Protein AF-A0A9W6KSU0-F1 (afdb_monomer_lite)

InterPro domains:
  IPR000182 GNAT domain [PF00583] (5-65)
  IPR000182 GNAT domain [PS51186] (1-79)
  IPR016181 Acyl-CoA N-acyltransferase [SSF55729] (6-69)

Radius of gyration: 13.82 Å; chains: 1; bounding box: 34×23×38 Å

Foldseek 3Di:
DDWDDPLEAEIEDPDQDDDPVCPPVCPSLVVLVVSVVVCVVSHHNDYDYDDDPVCCCPCCVRNPDDDDDDDDDDPVPDD

Organism: NCBI:txid53360

Structure (mmCIF, N/CA/C/O backbone):
data_AF-A0A9W6KSU0-F1
#
_entry.id   AF-A0A9W6KSU0-F1
#
loop_
_atom_site.group_PDB
_atom_site.id
_atom_site.type_symbol
_atom_site.label_atom_id
_atom_site.label_alt_id
_atom_site.label_comp_id
_atom_site.label_asym_id
_atom_site.label_entity_id
_atom_site.label_seq_id
_atom_site.pdbx_PDB_ins_code
_atom_site.Cartn_x
_atom_site.Cartn_y
_atom_site.Cartn_z
_atom_site.occupancy
_atom_site.B_iso_or_equiv
_atom_site.auth_seq_id
_atom_site.auth_comp_id
_atom_site.auth_asym_id
_atom_site.auth_atom_id
_atom_site.pdbx_PDB_model_num
ATOM 1 N N . MET A 1 1 ? -3.925 -8.343 -3.124 1.00 93.00 1 MET A N 1
ATOM 2 C CA . MET A 1 1 ? -3.763 -7.052 -2.439 1.00 93.00 1 MET A CA 1
ATOM 3 C C . MET A 1 1 ? -4.619 -7.091 -1.205 1.00 93.00 1 MET A C 1
ATOM 5 O O . MET A 1 1 ? -5.783 -7.466 -1.302 1.00 93.00 1 MET A O 1
ATOM 9 N N . ASN A 1 2 ? -4.015 -6.721 -0.092 1.00 96.44 2 ASN A N 1
ATOM 10 C CA . ASN A 1 2 ? -4.635 -6.599 1.210 1.00 96.44 2 ASN A CA 1
ATOM 11 C C . ASN A 1 2 ? -4.578 -5.122 1.615 1.00 96.44 2 ASN A C 1
ATOM 13 O O . ASN A 1 2 ? -3.627 -4.424 1.264 1.00 96.44 2 ASN A O 1
ATOM 17 N N . VAL A 1 3 ? -5.596 -4.647 2.329 1.00 97.12 3 VAL A N 1
ATOM 18 C CA . VAL A 1 3 ? -5.589 -3.313 2.935 1.00 97.12 3 VAL A CA 1
ATOM 19 C C . VAL A 1 3 ? -5.778 -3.500 4.430 1.00 97.12 3 VAL A C 1
ATOM 21 O O . VAL A 1 3 ? -6.860 -3.881 4.873 1.00 97.12 3 VAL A O 1
ATOM 24 N N . ALA A 1 4 ? -4.705 -3.303 5.191 1.00 97.19 4 ALA A N 1
ATOM 25 C CA . ALA A 1 4 ? -4.777 -3.285 6.647 1.00 97.19 4 ALA A CA 1
ATOM 26 C C . ALA A 1 4 ? -5.179 -1.882 7.108 1.00 97.19 4 ALA A C 1
ATOM 28 O O . ALA A 1 4 ? -4.861 -0.902 6.440 1.00 97.19 4 ALA A O 1
ATOM 29 N N . TRP A 1 5 ? -5.870 -1.778 8.236 1.00 96.44 5 TRP A N 1
ATOM 30 C CA . TRP A 1 5 ? -6.307 -0.499 8.789 1.00 96.44 5 TRP A CA 1
ATOM 31 C C . TRP A 1 5 ? -6.303 -0.552 10.312 1.00 96.44 5 TRP A C 1
ATOM 33 O O . TRP A 1 5 ? -6.452 -1.627 10.899 1.00 96.44 5 TRP A O 1
ATOM 43 N N . ASP A 1 6 ? -6.126 0.604 10.938 1.00 95.00 6 ASP A N 1
ATOM 44 C CA . ASP A 1 6 ? -6.092 0.756 12.395 1.00 95.00 6 ASP A CA 1
ATOM 45 C C . ASP A 1 6 ? -7.486 0.957 13.023 1.00 95.00 6 ASP A C 1
ATOM 47 O O . ASP A 1 6 ? -7.600 1.128 14.235 1.00 95.00 6 ASP A O 1
ATOM 51 N N . GLY A 1 7 ? -8.552 0.927 12.215 1.00 93.00 7 GLY A N 1
ATOM 52 C CA . GLY A 1 7 ? -9.909 1.268 12.654 1.00 93.00 7 GLY A CA 1
ATOM 53 C C . GLY A 1 7 ? -10.190 2.775 12.699 1.00 93.00 7 GLY A C 1
ATOM 54 O O . GLY A 1 7 ? -11.263 3.175 13.153 1.00 93.00 7 GLY A O 1
ATOM 55 N N . GLY A 1 8 ? -9.245 3.606 12.256 1.00 92.75 8 GLY A N 1
ATOM 56 C CA . GLY A 1 8 ? -9.288 5.059 12.348 1.00 92.75 8 GLY A CA 1
ATOM 57 C C . GLY A 1 8 ? -8.579 5.727 11.173 1.00 92.75 8 GLY A C 1
ATOM 58 O O . GLY A 1 8 ? -9.006 5.610 10.023 1.00 92.75 8 GLY A O 1
ATOM 59 N N . GLU A 1 9 ? -7.535 6.505 11.458 1.00 96.94 9 GLU A N 1
ATOM 60 C CA . GLU A 1 9 ? -6.960 7.426 10.477 1.00 96.94 9 GLU A CA 1
ATOM 61 C C . GLU A 1 9 ? -6.085 6.748 9.413 1.00 96.94 9 GLU A C 1
ATOM 63 O O . GLU A 1 9 ? -5.903 7.3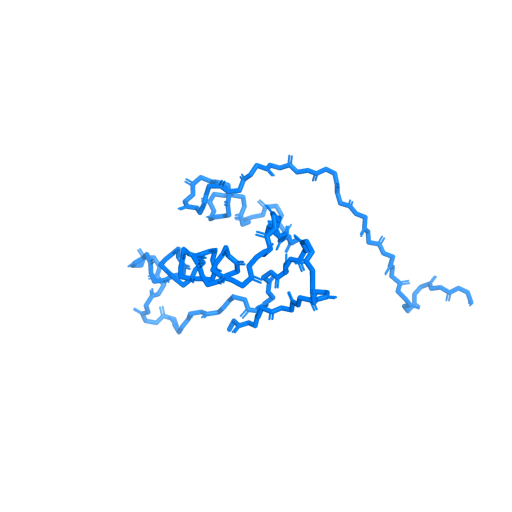41 8.344 1.00 96.94 9 GLU A O 1
ATOM 68 N N . HIS A 1 10 ? -5.558 5.544 9.657 1.00 97.81 10 HIS A N 1
ATOM 69 C CA . HIS A 1 10 ? -4.502 4.959 8.829 1.00 97.81 10 HIS A CA 1
ATOM 70 C C . HIS A 1 10 ? -4.902 3.629 8.181 1.00 97.81 10 HIS A C 1
ATOM 72 O O . HIS A 1 10 ? -5.332 2.681 8.839 1.00 97.81 10 HIS A O 1
ATOM 78 N N . ALA A 1 11 ? -4.647 3.532 6.876 1.00 98.31 11 ALA A N 1
ATOM 79 C CA . ALA A 1 11 ? -4.699 2.295 6.107 1.00 98.31 11 ALA A CA 1
ATOM 80 C C . ALA A 1 11 ? -3.352 2.011 5.421 1.00 98.31 11 ALA A C 1
ATOM 82 O O . ALA A 1 11 ? -2.590 2.933 5.136 1.00 98.31 11 ALA A O 1
ATOM 83 N N . PHE A 1 12 ? -3.070 0.743 5.116 1.00 98.00 12 PHE A N 1
ATOM 84 C CA . PHE A 1 12 ? -1.811 0.266 4.537 1.00 98.00 12 PHE A CA 1
ATOM 85 C C . PHE A 1 12 ? -2.088 -0.686 3.374 1.00 98.00 12 PHE A C 1
ATOM 87 O O . PHE A 1 12 ? -2.769 -1.699 3.553 1.00 98.00 12 PHE A O 1
ATOM 94 N N . VAL A 1 13 ? -1.544 -0.390 2.192 1.00 97.81 13 VAL A N 1
ATOM 95 C CA . VAL A 1 13 ? -1.582 -1.308 1.044 1.00 97.81 13 VAL A CA 1
ATOM 96 C C . VAL A 1 13 ? -0.495 -2.364 1.202 1.00 97.81 13 VAL A C 1
ATOM 98 O O . VAL A 1 13 ? 0.686 -2.039 1.281 1.00 97.81 13 VAL A O 1
ATOM 101 N N . LEU A 1 14 ? -0.897 -3.633 1.176 1.00 96.69 14 LEU A N 1
ATOM 102 C CA . LEU A 1 14 ? -0.014 -4.789 1.297 1.00 96.69 14 LEU A CA 1
ATOM 103 C C . LEU A 1 14 ? -0.244 -5.765 0.133 1.00 96.69 14 LEU A C 1
ATOM 105 O O . LEU A 1 14 ? -1.350 -5.891 -0.405 1.00 96.69 14 LEU A O 1
ATOM 109 N N . ASP A 1 15 ? 0.805 -6.484 -0.262 1.00 94.00 15 ASP A N 1
ATOM 110 C CA . ASP A 1 15 ? 0.741 -7.596 -1.222 1.00 94.00 15 ASP A CA 1
ATOM 111 C C . ASP A 1 15 ? 0.034 -7.257 -2.551 1.00 94.00 15 ASP A C 1
ATOM 113 O O . ASP A 1 15 ? -0.823 -8.003 -3.059 1.00 94.00 15 ASP A O 1
ATOM 117 N N . THR A 1 16 ? 0.346 -6.094 -3.130 1.00 94.94 16 THR A N 1
ATOM 118 C CA . THR A 1 16 ? -0.164 -5.716 -4.454 1.00 94.94 16 THR A CA 1
ATOM 119 C C . THR A 1 16 ? 0.406 -6.655 -5.510 1.00 94.94 16 THR A C 1
ATOM 121 O O . THR A 1 16 ? 1.585 -6.608 -5.848 1.00 94.94 16 THR A O 1
ATOM 124 N N . MET A 1 17 ? -0.454 -7.504 -6.071 1.00 94.94 17 MET A N 1
ATOM 125 C CA . MET A 1 17 ? -0.077 -8.483 -7.083 1.00 94.94 17 MET A CA 1
ATOM 126 C C . MET A 1 17 ? -1.069 -8.486 -8.237 1.00 94.94 17 MET A C 1
ATOM 128 O O . MET A 1 17 ? -2.278 -8.370 -8.050 1.00 94.94 17 MET A O 1
ATOM 132 N N . VAL A 1 18 ? -0.532 -8.664 -9.441 1.00 94.69 18 VAL A N 1
ATOM 133 C CA . VAL A 1 18 ? -1.293 -8.817 -10.681 1.00 94.69 18 VAL A CA 1
ATOM 134 C C . VAL A 1 18 ? -0.723 -10.010 -11.443 1.00 94.69 18 VAL A C 1
ATOM 136 O O . VAL A 1 18 ? 0.502 -10.149 -11.572 1.00 94.69 18 VAL A O 1
ATOM 139 N N . ALA A 1 19 ? -1.612 -10.860 -11.965 1.00 95.56 19 ALA A N 1
ATOM 140 C CA . ALA A 1 19 ? -1.236 -11.992 -12.806 1.00 95.56 19 ALA A CA 1
ATOM 141 C C . ALA A 1 19 ? -0.394 -11.527 -14.005 1.00 95.5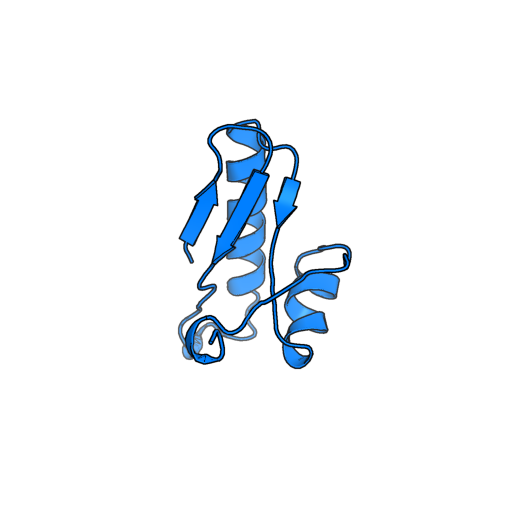6 19 ALA A C 1
ATOM 143 O O . ALA A 1 19 ? -0.636 -10.461 -14.572 1.00 95.56 19 ALA A O 1
ATOM 144 N N . ALA A 1 20 ? 0.600 -12.329 -14.399 1.00 95.25 20 ALA A N 1
ATOM 145 C CA . ALA A 1 20 ? 1.613 -11.928 -15.378 1.00 95.25 20 ALA A CA 1
ATOM 146 C C . ALA A 1 20 ? 1.017 -11.398 -16.695 1.00 95.25 20 ALA A C 1
ATOM 148 O O . ALA A 1 20 ? 1.479 -10.375 -17.198 1.00 95.25 20 ALA A O 1
ATOM 149 N N . ALA A 1 21 ? -0.053 -12.032 -17.184 1.00 95.94 21 ALA A N 1
ATOM 150 C CA . ALA A 1 21 ? -0.760 -11.650 -18.407 1.00 95.94 21 ALA A CA 1
ATOM 151 C C . ALA A 1 21 ? -1.392 -10.242 -18.366 1.00 95.94 21 ALA A C 1
ATOM 153 O O . ALA A 1 21 ? -1.637 -9.654 -19.412 1.00 95.94 21 ALA A O 1
ATOM 154 N N . TYR A 1 22 ? -1.631 -9.685 -17.175 1.00 92.44 22 TYR A N 1
ATOM 155 C CA . TYR A 1 22 ? -2.269 -8.376 -16.982 1.00 92.44 22 TYR A CA 1
ATOM 156 C C . TYR A 1 22 ? -1.286 -7.289 -16.520 1.00 92.44 22 TYR A C 1
ATOM 158 O O . TYR A 1 22 ? -1.679 -6.149 -16.241 1.00 92.44 22 TYR A O 1
ATOM 166 N N . ARG A 1 23 ? 0.008 -7.615 -16.419 1.00 92.06 23 ARG A N 1
ATOM 167 C CA . ARG A 1 23 ? 1.050 -6.637 -16.081 1.00 92.06 23 ARG A CA 1
ATOM 168 C C . ARG A 1 23 ? 1.203 -5.618 -17.208 1.00 92.06 23 ARG A C 1
ATOM 170 O O . ARG A 1 23 ? 0.939 -5.913 -18.366 1.00 92.06 23 ARG A O 1
ATOM 177 N N . ARG A 1 24 ? 1.635 -4.402 -16.859 1.00 89.12 24 ARG A N 1
ATOM 178 C CA . ARG A 1 24 ? 1.795 -3.257 -17.784 1.00 89.12 24 ARG A CA 1
ATOM 179 C C . ARG A 1 24 ? 0.505 -2.775 -18.481 1.00 89.12 24 ARG A C 1
ATOM 181 O O . ARG A 1 24 ? 0.559 -1.782 -19.188 1.00 89.12 24 ARG A O 1
ATOM 188 N N . GLY A 1 25 ? -0.658 -3.380 -18.206 1.00 92.25 25 GLY A N 1
ATOM 189 C CA . GLY A 1 25 ? -1.986 -2.927 -18.664 1.00 92.25 25 GLY A CA 1
ATOM 190 C C . GLY A 1 25 ? -2.740 -2.023 -17.671 1.00 92.25 25 GLY A C 1
ATOM 191 O O . GLY A 1 25 ? -3.969 -1.925 -17.708 1.00 92.25 25 GLY A O 1
ATOM 192 N N . GLY A 1 26 ? -2.031 -1.433 -16.703 1.00 95.06 26 GLY A N 1
ATOM 193 C CA . GLY A 1 26 ? -2.604 -0.527 -15.696 1.00 95.06 26 GLY A CA 1
ATOM 194 C C . GLY A 1 26 ? -3.469 -1.189 -14.614 1.00 95.06 26 GLY A C 1
ATOM 195 O O . GLY A 1 26 ? -3.991 -0.490 -13.752 1.00 95.06 26 GLY A O 1
ATOM 196 N N . ALA A 1 27 ? -3.616 -2.519 -14.612 1.00 96.31 27 ALA A N 1
ATOM 197 C CA . ALA A 1 27 ? -4.445 -3.223 -13.629 1.00 96.31 27 ALA A CA 1
ATOM 198 C C . ALA A 1 27 ? -4.004 -2.961 -12.177 1.00 96.31 27 ALA A C 1
ATOM 200 O O . ALA A 1 27 ? -4.851 -2.737 -11.321 1.00 96.31 27 ALA A O 1
ATOM 201 N N . GLY A 1 28 ? -2.692 -2.912 -11.915 1.00 97.00 28 GLY A N 1
ATOM 202 C CA . GLY A 1 28 ? -2.158 -2.616 -10.581 1.00 97.00 28 GLY A CA 1
ATOM 203 C C . GLY A 1 28 ? -2.535 -1.219 -10.085 1.00 97.00 28 GLY A C 1
ATOM 204 O O . GLY A 1 28 ? -3.008 -1.083 -8.966 1.00 97.00 28 GLY A O 1
ATOM 205 N N . ALA A 1 29 ? -2.410 -0.198 -10.937 1.00 97.56 29 ALA A N 1
ATOM 206 C CA . ALA A 1 29 ? -2.770 1.171 -10.569 1.00 97.56 29 ALA A CA 1
ATOM 207 C C . ALA A 1 29 ? -4.280 1.306 -10.311 1.00 97.56 29 ALA A C 1
ATOM 209 O O . ALA A 1 29 ? -4.691 1.966 -9.364 1.00 97.56 29 ALA A O 1
ATOM 210 N N . ARG A 1 30 ? -5.119 0.605 -11.092 1.00 97.50 30 ARG A N 1
ATOM 211 C CA . ARG A 1 30 ? -6.571 0.558 -10.845 1.00 97.50 30 ARG A CA 1
ATOM 212 C C . ARG A 1 30 ? -6.926 -0.126 -9.525 1.00 97.50 30 ARG A C 1
ATOM 214 O O . ARG A 1 30 ? -7.841 0.330 -8.850 1.00 97.50 30 ARG A O 1
ATOM 221 N N . LEU A 1 31 ? -6.212 -1.191 -9.150 1.00 97.38 31 LEU A N 1
ATOM 222 C CA . LEU A 1 31 ? -6.389 -1.829 -7.841 1.00 97.38 31 LEU A CA 1
ATOM 223 C C . LEU A 1 31 ? -6.071 -0.847 -6.711 1.00 97.38 31 LEU A C 1
ATOM 225 O O . LEU A 1 31 ? -6.882 -0.679 -5.807 1.00 97.38 31 LEU A O 1
ATOM 229 N N . VAL A 1 32 ? -4.934 -0.158 -6.795 1.00 98.38 32 VAL A N 1
ATOM 230 C CA . VAL A 1 32 ? -4.513 0.825 -5.788 1.00 98.38 32 VAL A CA 1
ATOM 231 C C . VAL A 1 32 ? -5.496 1.997 -5.689 1.00 98.38 32 VAL A C 1
ATOM 233 O O . VAL A 1 32 ? -5.868 2.384 -4.585 1.00 98.38 32 VAL A O 1
ATOM 236 N N . ALA A 1 33 ? -5.991 2.509 -6.819 1.00 98.44 33 ALA A N 1
ATOM 237 C CA . ALA A 1 33 ? -7.011 3.556 -6.833 1.00 98.44 33 ALA A CA 1
ATOM 238 C C . ALA A 1 33 ? -8.314 3.108 -6.146 1.00 98.44 33 ALA A C 1
ATOM 240 O O . ALA A 1 33 ? -8.902 3.869 -5.379 1.00 98.44 33 ALA A O 1
ATOM 241 N N . LEU A 1 34 ? -8.741 1.860 -6.371 1.00 98.31 34 LEU A N 1
ATOM 242 C CA . LEU A 1 34 ? -9.903 1.299 -5.683 1.00 98.31 34 LEU A CA 1
ATOM 243 C C . LEU A 1 34 ? -9.662 1.186 -4.171 1.00 98.31 34 LEU A C 1
ATOM 245 O O . LEU A 1 34 ? -10.547 1.536 -3.396 1.00 98.31 34 LEU A O 1
ATOM 249 N N . ALA A 1 35 ? -8.476 0.745 -3.741 1.00 98.19 35 ALA A N 1
ATOM 250 C CA . ALA A 1 35 ? -8.127 0.702 -2.319 1.00 98.19 35 ALA A CA 1
ATOM 251 C C . ALA A 1 35 ? -8.140 2.092 -1.672 1.00 98.19 35 ALA A C 1
ATOM 253 O O . ALA A 1 35 ? -8.688 2.239 -0.583 1.00 98.19 35 ALA A O 1
ATOM 254 N N . ALA A 1 36 ? -7.592 3.104 -2.348 1.00 98.38 36 ALA A N 1
ATOM 255 C CA . ALA A 1 36 ? -7.613 4.483 -1.867 1.00 98.38 36 ALA A CA 1
ATOM 256 C C . ALA A 1 36 ? -9.037 5.012 -1.699 1.00 98.38 36 ALA A C 1
ATOM 258 O O . ALA A 1 36 ? -9.356 5.600 -0.667 1.00 98.38 36 ALA A O 1
ATOM 259 N N . GLU A 1 37 ? -9.913 4.747 -2.669 1.00 98.31 37 GLU A N 1
ATOM 260 C CA . GLU A 1 37 ? -11.312 5.149 -2.567 1.00 98.31 37 GLU A CA 1
ATOM 261 C C . GLU A 1 37 ? -12.020 4.442 -1.406 1.00 98.31 37 GLU A C 1
ATOM 263 O O . GLU A 1 37 ? -12.691 5.095 -0.610 1.00 98.31 37 GLU A O 1
ATOM 268 N N . GLN A 1 38 ? -11.828 3.130 -1.243 1.00 97.50 38 GLN A N 1
ATOM 269 C CA . GLN A 1 38 ? -12.457 2.401 -0.140 1.00 97.50 38 GLN A CA 1
ATOM 270 C C . GLN A 1 38 ? -11.943 2.870 1.229 1.00 97.50 38 GLN A C 1
ATOM 272 O O . GLN A 1 38 ? -12.759 3.166 2.101 1.00 97.50 38 GLN A O 1
ATOM 277 N N . ALA A 1 39 ? -10.628 3.038 1.402 1.00 97.88 39 ALA A N 1
ATOM 278 C CA . ALA A 1 39 ? -10.046 3.560 2.642 1.00 97.88 39 ALA A CA 1
ATOM 279 C C . ALA A 1 39 ? -10.583 4.963 2.983 1.00 97.88 39 ALA A C 1
ATOM 281 O O . ALA A 1 39 ? -10.904 5.265 4.133 1.00 97.88 39 ALA A O 1
ATOM 282 N N . ARG A 1 40 ? -10.764 5.815 1.968 1.00 97.31 40 ARG A N 1
ATOM 283 C CA . ARG A 1 40 ? -11.384 7.132 2.140 1.00 97.31 40 ARG A CA 1
ATOM 284 C C . ARG A 1 40 ? -12.838 7.016 2.606 1.00 97.31 40 ARG A C 1
ATOM 286 O O . ARG A 1 40 ? -13.250 7.753 3.499 1.00 97.31 40 ARG A O 1
ATOM 293 N N . THR A 1 41 ? -13.622 6.093 2.040 1.00 96.62 41 THR A N 1
ATOM 294 C CA . THR A 1 41 ? -15.027 5.884 2.449 1.00 96.62 41 THR A CA 1
ATOM 295 C C . THR A 1 41 ? -15.180 5.305 3.855 1.00 96.62 41 THR A C 1
ATOM 297 O O . THR A 1 41 ? -16.200 5.548 4.494 1.00 96.62 41 THR A O 1
ATOM 300 N N . THR A 1 42 ? -14.168 4.601 4.370 1.00 93.75 42 THR A N 1
ATOM 301 C CA . THR A 1 42 ? -14.145 4.092 5.752 1.00 93.75 42 THR A CA 1
ATOM 302 C C . THR A 1 42 ? -13.666 5.128 6.771 1.00 93.75 42 THR A C 1
ATOM 304 O O . THR A 1 42 ? -13.598 4.822 7.957 1.00 93.75 42 THR A O 1
ATOM 307 N N . GLY A 1 4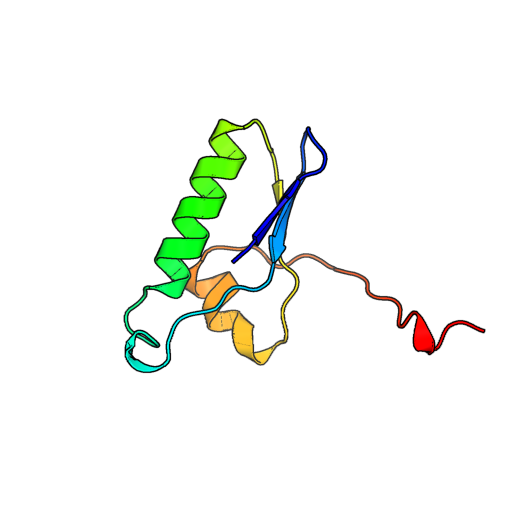3 ? -13.358 6.356 6.336 1.00 95.62 43 GLY A N 1
ATOM 308 C CA . GLY A 1 43 ? -12.937 7.454 7.208 1.00 95.62 43 GLY A CA 1
ATOM 309 C C . GLY A 1 43 ? -11.428 7.543 7.440 1.00 95.62 43 GLY A C 1
ATOM 310 O O . GLY A 1 43 ? -10.995 8.409 8.201 1.00 95.62 43 GLY A O 1
ATOM 311 N N . CYS A 1 44 ? -10.621 6.714 6.768 1.00 98.19 44 CYS A N 1
ATOM 312 C CA . CYS A 1 44 ? -9.171 6.835 6.856 1.00 98.19 44 CYS A CA 1
ATOM 313 C C . CYS A 1 44 ? -8.718 8.147 6.210 1.00 98.19 44 CYS A C 1
ATOM 315 O O . CYS A 1 44 ? -9.176 8.538 5.131 1.00 98.19 44 CYS A O 1
ATOM 317 N N . ARG A 1 45 ? -7.782 8.820 6.875 1.00 97.69 45 ARG A N 1
ATOM 318 C CA . ARG A 1 45 ? -7.163 10.058 6.403 1.00 97.69 45 ARG A CA 1
ATOM 319 C C . ARG A 1 45 ? -5.924 9.779 5.560 1.00 97.69 45 ARG A C 1
ATOM 321 O O . ARG A 1 45 ? -5.635 10.539 4.639 1.00 97.69 45 ARG A O 1
ATOM 328 N N . TRP A 1 46 ? -5.209 8.701 5.865 1.00 97.94 46 TRP A N 1
ATOM 329 C CA . TRP A 1 46 ? -3.936 8.375 5.241 1.00 97.94 46 TRP A CA 1
ATOM 330 C C . TRP A 1 46 ? -3.932 6.947 4.708 1.00 97.94 46 TRP A C 1
ATOM 332 O O . TRP A 1 46 ? -4.299 6.009 5.414 1.00 97.94 46 TRP A O 1
ATOM 342 N N . LEU A 1 47 ? -3.457 6.788 3.474 1.00 98.19 47 LEU A N 1
ATOM 343 C CA . LEU A 1 47 ? -3.114 5.495 2.900 1.00 98.19 47 LEU A CA 1
ATOM 344 C C . LEU A 1 47 ? -1.595 5.418 2.763 1.00 98.19 47 LEU A C 1
ATOM 346 O O . LEU A 1 47 ? -0.987 6.254 2.098 1.00 98.19 47 LEU A O 1
ATOM 350 N N . HIS A 1 48 ? -1.003 4.411 3.387 1.00 97.94 48 HIS A N 1
ATOM 351 C CA . HIS A 1 48 ? 0.433 4.170 3.426 1.00 97.94 48 HIS A CA 1
ATOM 352 C C . HIS A 1 48 ? 0.810 3.007 2.515 1.00 97.94 48 HIS A C 1
ATOM 354 O O . HIS A 1 48 ? 0.025 2.078 2.293 1.00 97.94 48 HIS A O 1
ATOM 360 N N . VAL A 1 49 ? 2.035 3.051 2.001 1.00 97.50 49 VAL A N 1
ATOM 361 C CA . VAL A 1 49 ? 2.659 1.941 1.284 1.00 97.50 49 VAL A CA 1
ATOM 362 C C . VAL A 1 49 ? 4.169 2.004 1.472 1.00 97.50 49 VAL A C 1
ATOM 364 O O . VAL A 1 49 ? 4.770 3.057 1.276 1.00 97.50 49 VAL A O 1
ATOM 367 N N . ASP A 1 50 ? 4.770 0.861 1.788 1.00 94.62 50 ASP A N 1
ATOM 368 C CA . ASP A 1 50 ? 6.218 0.668 1.756 1.00 94.62 50 ASP A CA 1
ATOM 369 C C . ASP A 1 50 ? 6.582 -0.154 0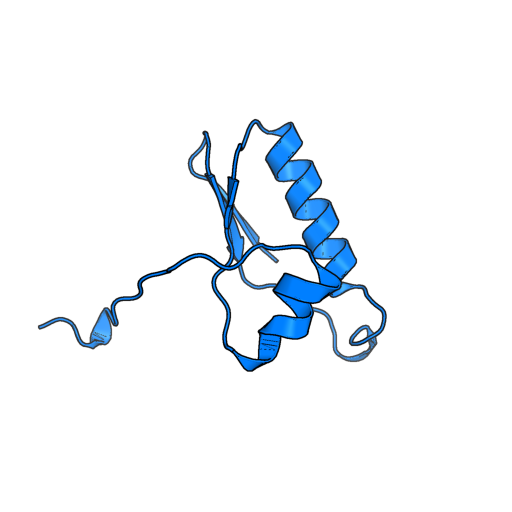.519 1.00 94.62 50 ASP A C 1
ATOM 371 O O . ASP A 1 50 ? 5.915 -1.138 0.180 1.00 94.62 50 ASP A O 1
ATOM 375 N N . PHE A 1 51 ? 7.626 0.259 -0.198 1.00 94.81 51 PHE A N 1
ATOM 376 C CA . PHE A 1 51 ? 8.024 -0.383 -1.447 1.00 94.81 51 PHE A CA 1
ATOM 377 C C . PHE A 1 51 ? 9.520 -0.243 -1.729 1.00 94.81 51 PHE A C 1
ATOM 379 O O . PHE A 1 51 ? 10.187 0.685 -1.279 1.00 94.81 51 PHE A O 1
ATOM 386 N N . GLU A 1 52 ? 10.050 -1.167 -2.529 1.00 93.75 52 GLU A N 1
ATOM 387 C CA . GLU A 1 52 ? 11.442 -1.126 -2.974 1.00 93.75 52 GLU A CA 1
ATOM 388 C C . GLU A 1 52 ? 11.678 -0.054 -4.055 1.00 93.75 52 GLU A C 1
ATOM 390 O O . GLU A 1 52 ? 10.790 0.186 -4.880 1.00 93.75 52 GLU A O 1
ATOM 395 N N . PRO A 1 53 ? 12.896 0.516 -4.170 1.00 94.38 53 PRO A N 1
ATOM 396 C CA . PRO A 1 53 ? 13.186 1.626 -5.088 1.00 94.38 53 PRO A CA 1
ATOM 397 C C . PRO A 1 53 ? 12.762 1.404 -6.549 1.00 94.38 53 PRO A C 1
ATOM 399 O O . PRO A 1 53 ? 12.367 2.348 -7.238 1.00 94.38 53 PRO A O 1
ATOM 402 N N . HIS A 1 54 ? 12.787 0.159 -7.032 1.00 95.75 54 HIS A N 1
ATOM 403 C CA . HIS A 1 54 ? 12.418 -0.180 -8.408 1.00 95.75 54 HIS A CA 1
ATOM 404 C C . HIS A 1 54 ? 10.913 -0.004 -8.707 1.00 95.75 54 HIS A C 1
ATOM 406 O O . HIS A 1 54 ? 10.521 0.049 -9.875 1.00 95.75 54 HIS A O 1
ATOM 412 N N . LEU A 1 55 ? 10.071 0.127 -7.675 1.00 96.12 55 LEU A N 1
ATOM 413 C CA . LEU A 1 55 ? 8.626 0.354 -7.778 1.00 96.12 55 LEU A CA 1
ATOM 414 C C . LEU A 1 55 ? 8.234 1.835 -7.703 1.00 96.12 55 LEU A C 1
ATOM 416 O O . LEU A 1 55 ? 7.047 2.144 -7.791 1.00 96.12 55 LEU A O 1
ATOM 420 N N . THR A 1 56 ? 9.198 2.758 -7.620 1.00 96.75 56 THR A N 1
ATOM 421 C CA . THR A 1 56 ? 8.938 4.210 -7.563 1.00 96.75 56 THR A CA 1
ATOM 422 C C . THR A 1 56 ? 8.011 4.681 -8.684 1.00 96.75 56 THR A C 1
ATOM 424 O O . THR A 1 56 ? 6.988 5.298 -8.409 1.00 96.75 56 THR A O 1
ATOM 427 N N . LYS A 1 57 ? 8.285 4.307 -9.943 1.00 96.56 57 LYS A N 1
ATOM 428 C CA . LYS A 1 57 ? 7.423 4.684 -11.082 1.00 96.56 57 LYS A CA 1
ATOM 429 C C . LYS A 1 57 ? 5.991 4.162 -10.954 1.00 96.56 57 LYS A C 1
ATOM 431 O O . LYS A 1 57 ? 5.060 4.726 -11.516 1.00 96.56 57 LYS A O 1
ATOM 436 N N . PHE A 1 58 ? 5.809 3.042 -10.262 1.00 97.12 58 PHE A N 1
ATOM 437 C CA . PHE A 1 58 ? 4.491 2.467 -10.053 1.00 97.12 58 PHE A CA 1
ATOM 438 C C . PHE A 1 58 ? 3.738 3.201 -8.938 1.00 97.12 58 PHE A C 1
ATOM 440 O O . PHE A 1 58 ? 2.630 3.670 -9.181 1.00 97.12 58 PHE A O 1
ATOM 447 N N . TYR A 1 59 ? 4.317 3.331 -7.744 1.00 98.00 59 TYR A N 1
ATOM 448 C CA . TYR A 1 59 ? 3.604 3.917 -6.603 1.00 98.00 59 TYR A CA 1
ATOM 449 C C . TYR A 1 59 ? 3.556 5.448 -6.634 1.00 98.00 59 TYR A C 1
ATOM 451 O O . TYR A 1 59 ? 2.504 6.023 -6.366 1.00 98.00 59 TYR A O 1
ATOM 459 N N . VAL A 1 60 ? 4.645 6.114 -7.014 1.00 97.75 60 VAL A N 1
ATOM 460 C CA . VAL A 1 60 ? 4.696 7.581 -7.059 1.00 97.75 60 VAL A CA 1
ATOM 461 C C . VAL A 1 60 ? 4.050 8.083 -8.346 1.00 97.75 60 VAL A C 1
ATOM 463 O O . VAL A 1 60 ? 2.996 8.711 -8.293 1.00 97.75 60 VAL A O 1
ATOM 466 N N . ASP A 1 61 ? 4.609 7.735 -9.509 1.00 97.06 61 ASP A N 1
ATOM 467 C CA . ASP A 1 61 ? 4.160 8.340 -10.771 1.00 97.06 61 ASP A CA 1
ATOM 468 C C . ASP A 1 61 ? 2.770 7.840 -11.201 1.00 97.06 61 ASP A C 1
ATOM 470 O O . ASP A 1 61 ? 1.931 8.632 -11.626 1.00 97.06 61 ASP A O 1
ATOM 474 N N . ALA A 1 62 ? 2.508 6.528 -11.116 1.00 97.06 62 ALA A N 1
ATOM 475 C CA . ALA A 1 62 ? 1.258 5.951 -11.621 1.00 97.06 62 ALA A CA 1
ATOM 476 C C . ALA A 1 62 ? 0.122 5.884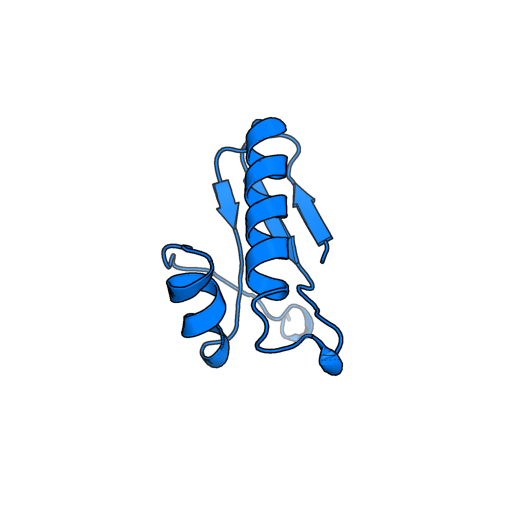 -10.586 1.00 97.06 62 ALA A C 1
ATOM 478 O O . ALA A 1 62 ? -1.043 5.927 -10.982 1.00 97.06 62 ALA A O 1
ATOM 479 N N . CYS A 1 63 ? 0.430 5.751 -9.290 1.00 98.19 63 CYS A N 1
ATOM 480 C CA . CYS A 1 63 ? -0.585 5.667 -8.231 1.00 98.19 63 CYS A CA 1
ATOM 481 C C . CYS A 1 63 ? -0.756 6.966 -7.427 1.00 98.19 63 CYS A C 1
ATOM 483 O O . CYS A 1 63 ? -1.749 7.088 -6.716 1.00 98.19 63 CYS A O 1
ATOM 485 N N . GLY A 1 64 ? 0.164 7.929 -7.546 1.00 97.75 64 GLY A N 1
ATOM 486 C CA . GLY A 1 64 ? 0.037 9.248 -6.923 1.00 97.75 64 GLY A CA 1
ATOM 487 C C . GLY A 1 64 ? 0.420 9.314 -5.443 1.00 97.75 64 GLY A C 1
ATOM 488 O O . GLY A 1 64 ? -0.004 10.241 -4.756 1.00 97.75 64 GLY A O 1
ATOM 489 N N . PHE A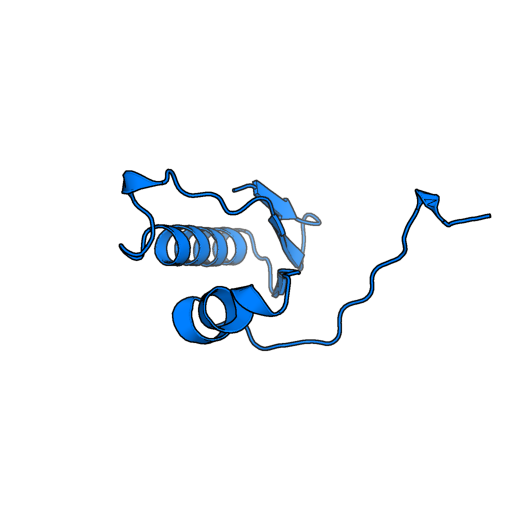 1 65 ? 1.200 8.358 -4.930 1.00 98.12 65 PHE A N 1
ATOM 490 C CA . PHE A 1 65 ? 1.747 8.470 -3.576 1.00 98.12 65 PHE A CA 1
ATOM 491 C C . PHE A 1 65 ? 2.832 9.547 -3.513 1.00 98.12 65 PHE A C 1
ATOM 493 O O . PHE A 1 65 ? 3.713 9.611 -4.369 1.00 98.12 65 PHE A O 1
ATOM 500 N N . THR A 1 66 ? 2.821 10.338 -2.443 1.00 97.69 66 THR A N 1
ATOM 501 C CA . THR A 1 66 ? 3.929 11.238 -2.108 1.00 97.69 66 THR A CA 1
ATOM 502 C C . THR A 1 66 ? 4.934 10.494 -1.226 1.00 97.69 66 THR A C 1
ATOM 504 O O . THR A 1 66 ? 4.516 9.923 -0.219 1.00 97.69 66 THR A O 1
ATOM 507 N N . PRO A 1 67 ? 6.244 10.498 -1.547 1.00 95.38 67 PRO A N 1
ATOM 508 C CA . PRO A 1 67 ? 7.249 9.854 -0.707 1.00 95.38 67 PRO A CA 1
ATOM 509 C C . PRO A 1 67 ? 7.301 10.440 0.707 1.00 95.38 67 PRO A C 1
ATOM 511 O O . PRO A 1 67 ? 7.340 11.658 0.886 1.00 95.38 67 PRO A O 1
ATOM 514 N N . THR A 1 68 ? 7.386 9.563 1.703 1.00 93.50 68 THR A N 1
ATOM 515 C CA . THR A 1 68 ? 7.626 9.906 3.108 1.00 93.50 68 THR A CA 1
ATOM 516 C C . THR A 1 68 ? 8.807 9.096 3.645 1.00 93.50 68 THR A C 1
ATOM 518 O O . THR A 1 68 ? 9.068 8.001 3.145 1.00 93.50 68 THR A O 1
ATOM 521 N N . PRO A 1 69 ? 9.529 9.578 4.670 1.00 89.62 69 PRO A N 1
ATOM 522 C CA . PRO A 1 69 ? 10.462 8.730 5.403 1.00 89.62 69 PRO A CA 1
ATOM 523 C C . PRO A 1 69 ? 9.706 7.568 6.066 1.00 89.62 69 PRO A C 1
ATOM 525 O O . PRO A 1 69 ? 8.755 7.804 6.807 1.00 89.62 69 PRO A O 1
ATOM 528 N N . ALA A 1 70 ? 10.134 6.334 5.810 1.00 89.50 70 ALA A N 1
ATOM 529 C CA . ALA A 1 70 ? 9.628 5.126 6.459 1.00 89.50 70 ALA A CA 1
ATOM 530 C C . ALA A 1 70 ? 10.770 4.403 7.187 1.00 89.50 70 ALA A C 1
ATOM 532 O O . ALA A 1 70 ? 11.943 4.561 6.837 1.00 89.50 70 ALA A O 1
ATOM 533 N N . GLY A 1 71 ? 10.429 3.630 8.218 1.00 90.75 71 GLY A N 1
ATOM 534 C CA . GLY A 1 71 ? 11.384 2.875 9.025 1.00 90.75 71 GLY A CA 1
ATOM 535 C C . GLY A 1 71 ? 11.069 1.386 9.006 1.00 90.75 71 GLY A C 1
ATOM 536 O O . GLY A 1 71 ? 9.907 0.998 9.068 1.00 90.75 71 GLY A O 1
ATOM 537 N N . LEU A 1 72 ? 12.108 0.553 8.967 1.00 91.44 72 LEU A N 1
ATOM 538 C CA . LEU A 1 72 ? 11.991 -0.898 9.095 1.00 91.44 72 LEU A CA 1
ATOM 539 C C . LEU A 1 72 ? 13.043 -1.430 10.070 1.00 91.44 72 LEU A C 1
ATOM 541 O O . LEU A 1 72 ? 14.167 -0.933 10.123 1.00 91.44 72 LEU A O 1
ATOM 545 N N . ILE A 1 73 ? 12.674 -2.456 10.831 1.00 95.44 73 ILE A N 1
ATOM 546 C CA . ILE A 1 73 ? 13.577 -3.193 11.717 1.00 95.44 73 ILE A CA 1
ATOM 547 C C . ILE A 1 73 ? 13.549 -4.652 11.276 1.00 95.44 73 ILE A C 1
ATOM 549 O O . ILE A 1 73 ? 12.481 -5.242 11.119 1.00 95.44 73 ILE A O 1
ATOM 553 N N . SER A 1 74 ? 14.725 -5.248 11.088 1.00 95.19 74 SER A N 1
ATOM 554 C CA . SER A 1 74 ? 14.824 -6.686 10.847 1.00 95.19 74 SER A CA 1
ATOM 555 C C . SER A 1 74 ? 14.624 -7.433 12.164 1.00 95.19 74 SER A C 1
ATOM 557 O O . SER A 1 74 ? 15.524 -7.469 12.998 1.00 95.19 74 SER A O 1
ATOM 559 N N . LEU A 1 75 ? 13.445 -8.034 12.350 1.00 94.56 75 LEU A N 1
ATOM 560 C CA . LEU A 1 75 ? 13.104 -8.759 13.582 1.00 94.56 75 LEU A CA 1
ATOM 561 C C . LEU A 1 75 ? 13.989 -9.990 13.811 1.00 94.56 75 LEU A C 1
ATOM 563 O O . LEU A 1 75 ? 14.262 -10.343 14.949 1.00 94.56 75 LEU A O 1
ATOM 567 N N . LEU A 1 76 ? 14.473 -10.617 12.736 1.00 95.19 76 LEU A N 1
ATOM 568 C CA . LEU A 1 76 ? 15.409 -11.745 12.812 1.00 95.19 76 LEU A CA 1
ATOM 569 C C . LEU A 1 76 ? 16.849 -11.314 13.124 1.00 95.19 76 LEU A C 1
ATOM 571 O O . LEU A 1 76 ? 17.690 -12.163 13.397 1.00 95.19 76 LEU A O 1
ATOM 575 N N . ALA A 1 77 ? 17.139 -10.014 13.041 1.00 92.38 77 ALA A N 1
ATOM 576 C CA . ALA A 1 77 ? 18.420 -9.431 13.426 1.00 92.38 77 ALA A CA 1
ATOM 577 C C . ALA A 1 77 ? 18.334 -8.673 14.761 1.00 92.38 77 ALA A C 1
ATOM 579 O O . ALA A 1 77 ? 19.295 -7.997 15.134 1.00 92.38 77 ALA A O 1
ATOM 580 N N . LEU A 1 78 ? 17.192 -8.747 15.457 1.00 92.00 78 LEU A N 1
ATOM 581 C CA . LEU A 1 78 ? 17.101 -8.283 16.835 1.00 92.00 78 LEU A CA 1
ATOM 582 C C . LEU A 1 78 ? 17.890 -9.243 17.744 1.00 92.00 78 LEU A C 1
ATOM 584 O O . LEU A 1 78 ? 17.891 -10.446 17.477 1.00 92.00 78 LEU A O 1
ATOM 588 N N . PRO A 1 79 ? 18.591 -8.713 18.763 1.00 85.50 79 PRO A N 1
ATOM 589 C CA . PRO A 1 79 ? 19.357 -9.518 19.710 1.00 85.50 79 PRO A CA 1
ATOM 590 C C . PRO A 1 79 ? 18.478 -10.439 20.563 1.00 85.50 79 PRO A C 1
ATOM 592 O O . PRO A 1 79 ? 17.296 -10.093 20.800 1.00 85.50 79 PRO A O 1
#

pLDDT: mean 95.65, std 2.6, range [85.5, 98.44]

Secondary structure (DSSP, 8-state):
-EEEE-SSSEEEEE-----GGGTTTTHHHHHHHHHHHHHHHTT-SEEE----GGGHIIIIIIT-PPP-------GGG--

Sequence (79 aa):
MNVAWDGGEHAFVLDTMVAAAYRRGGAGARLVALAAEQARTTGCRWLHVDFEPHLTKFYVDACGFTPTPAGLISLLALP